Protein AF-A0A0U4C3M3-F1 (afdb_monomer)

Structure (mmCIF, N/CA/C/O backbone):
data_AF-A0A0U4C3M3-F1
#
_entry.id   AF-A0A0U4C3M3-F1
#
loop_
_atom_site.group_PDB
_atom_site.id
_atom_site.type_symbol
_atom_site.label_atom_id
_atom_site.label_alt_id
_atom_site.label_comp_id
_atom_site.label_asym_id
_atom_site.label_entity_id
_atom_site.label_seq_id
_atom_site.pdbx_PDB_ins_code
_atom_site.Cartn_x
_atom_site.Cartn_y
_atom_site.Cartn_z
_atom_site.occupancy
_atom_site.B_iso_or_equiv
_atom_site.auth_seq_id
_atom_site.auth_comp_id
_atom_site.auth_asym_id
_atom_site.auth_atom_id
_atom_site.pdbx_PDB_model_num
ATOM 1 N N . MET A 1 1 ? 32.928 -11.657 -44.115 1.00 57.22 1 MET A N 1
ATOM 2 C CA . MET A 1 1 ? 31.772 -11.162 -43.343 1.00 57.22 1 MET A CA 1
ATOM 3 C C . MET A 1 1 ? 30.881 -10.383 -44.280 1.00 57.22 1 MET A C 1
ATOM 5 O O . MET A 1 1 ? 31.324 -9.441 -44.918 1.00 57.22 1 MET A O 1
ATOM 9 N N . ASP A 1 2 ? 29.660 -10.852 -44.386 1.00 83.25 2 ASP A N 1
ATOM 10 C CA . ASP A 1 2 ? 28.560 -10.406 -45.218 1.00 83.25 2 ASP A CA 1
ATOM 11 C C . ASP A 1 2 ? 27.728 -9.342 -44.484 1.00 83.25 2 ASP A C 1
ATOM 13 O O . ASP A 1 2 ? 27.632 -9.325 -43.255 1.00 83.25 2 ASP A O 1
ATOM 17 N N . THR A 1 3 ? 27.156 -8.405 -45.242 1.00 81.62 3 THR A N 1
ATOM 18 C CA . THR A 1 3 ? 26.439 -7.227 -44.718 1.00 81.62 3 THR A CA 1
ATOM 19 C C . THR A 1 3 ? 25.245 -7.601 -43.840 1.00 81.62 3 THR A C 1
ATOM 21 O O . THR A 1 3 ? 24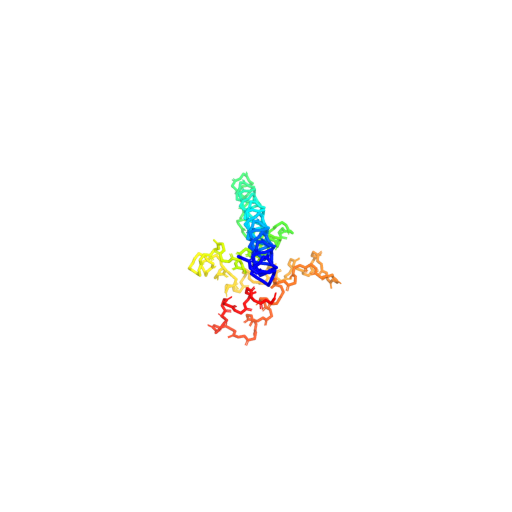.961 -6.912 -42.862 1.00 81.62 3 THR A O 1
ATOM 24 N N . ALA A 1 4 ? 24.597 -8.730 -44.131 1.00 79.12 4 ALA A N 1
ATOM 25 C CA . ALA A 1 4 ? 23.529 -9.296 -43.313 1.00 79.12 4 ALA A CA 1
ATOM 26 C C . ALA A 1 4 ? 24.007 -9.628 -41.889 1.00 79.12 4 ALA A C 1
ATOM 28 O O . ALA A 1 4 ? 23.338 -9.283 -40.919 1.00 79.12 4 ALA A O 1
ATOM 29 N N . THR A 1 5 ? 25.200 -10.211 -41.756 1.00 79.56 5 THR A N 1
ATOM 30 C CA . THR A 1 5 ? 25.810 -10.581 -40.472 1.00 79.56 5 THR A CA 1
ATOM 31 C C . THR A 1 5 ? 26.137 -9.341 -39.633 1.00 79.56 5 THR A C 1
ATOM 33 O O . THR A 1 5 ? 25.911 -9.331 -38.424 1.00 79.56 5 THR A O 1
ATOM 36 N N . LEU A 1 6 ? 26.590 -8.256 -40.275 1.00 80.62 6 LEU A N 1
ATOM 37 C CA . LEU A 1 6 ? 26.832 -6.961 -39.622 1.00 80.62 6 LEU A CA 1
ATOM 38 C C . LEU A 1 6 ? 25.538 -6.294 -39.129 1.00 80.62 6 LEU A C 1
ATOM 40 O O . LEU A 1 6 ? 25.510 -5.767 -38.017 1.00 80.62 6 LEU A O 1
ATOM 44 N N . LEU A 1 7 ? 24.460 -6.344 -39.919 1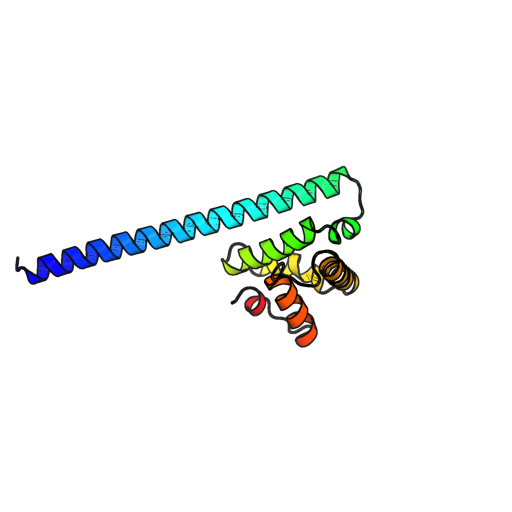.00 80.44 7 LEU A N 1
ATOM 45 C CA . LEU A 1 7 ? 23.156 -5.803 -39.517 1.00 80.44 7 LEU A CA 1
ATOM 46 C C . LEU A 1 7 ? 22.553 -6.586 -38.344 1.00 80.44 7 LEU A C 1
ATOM 48 O O . LEU A 1 7 ? 22.028 -5.982 -37.411 1.00 80.44 7 LEU A O 1
ATOM 52 N N . LEU A 1 8 ? 22.675 -7.916 -38.357 1.00 83.50 8 LEU A N 1
ATOM 53 C CA . LEU A 1 8 ? 22.180 -8.789 -37.290 1.00 83.50 8 LEU A CA 1
ATOM 54 C C . LEU A 1 8 ? 22.935 -8.560 -35.971 1.00 83.50 8 LEU A C 1
ATOM 56 O O . LEU A 1 8 ? 22.314 -8.453 -34.915 1.00 83.50 8 LEU A O 1
ATOM 60 N N . LEU A 1 9 ? 24.260 -8.396 -36.039 1.00 81.12 9 LEU A N 1
ATOM 61 C CA . LEU A 1 9 ? 25.093 -8.004 -34.896 1.00 81.12 9 LEU A CA 1
ATOM 62 C C . LEU A 1 9 ? 24.705 -6.627 -34.345 1.00 81.12 9 LEU A C 1
ATOM 64 O O . LEU A 1 9 ? 24.579 -6.477 -33.131 1.00 81.12 9 LEU A O 1
ATOM 68 N N . GLY A 1 10 ? 24.468 -5.644 -35.219 1.00 76.06 10 GLY A N 1
ATOM 69 C CA . GLY A 1 10 ? 23.999 -4.315 -34.817 1.00 76.06 10 GLY A CA 1
ATOM 70 C C . GLY A 1 10 ? 22.650 -4.361 -34.093 1.00 76.06 10 GLY A C 1
ATOM 71 O O . GLY A 1 10 ? 22.495 -3.752 -33.036 1.00 76.06 10 GLY A O 1
ATOM 72 N N . LEU A 1 11 ? 21.698 -5.145 -34.606 1.00 81.06 11 LEU A N 1
ATOM 73 C CA . LEU A 1 11 ? 20.382 -5.350 -33.989 1.00 81.06 11 LEU A CA 1
ATOM 74 C C . LEU A 1 11 ? 20.474 -6.026 -32.613 1.00 81.06 11 LEU A C 1
ATOM 76 O O . LEU A 1 11 ? 19.820 -5.582 -31.669 1.00 81.06 11 LEU A O 1
ATOM 80 N N . LEU A 1 12 ? 21.315 -7.054 -32.472 1.00 80.88 12 LEU A N 1
ATOM 81 C CA . LEU A 1 12 ? 21.562 -7.727 -31.190 1.00 80.88 12 LEU A CA 1
ATOM 82 C C . LEU A 1 12 ? 22.199 -6.787 -30.156 1.00 80.88 12 LEU A C 1
ATOM 84 O O . LEU A 1 12 ? 21.853 -6.834 -28.972 1.00 80.88 12 LEU A O 1
ATOM 88 N N . LEU A 1 13 ? 23.096 -5.902 -30.590 1.00 81.31 13 LEU A N 1
ATOM 89 C CA . LEU A 1 13 ? 23.705 -4.880 -29.736 1.00 81.31 13 LEU A CA 1
ATOM 90 C C . LEU A 1 13 ? 22.667 -3.871 -29.232 1.00 81.31 13 LEU A C 1
ATOM 92 O O . LEU A 1 13 ? 22.599 -3.600 -28.036 1.00 81.31 13 LEU A O 1
ATOM 96 N N . VAL A 1 14 ? 21.800 -3.373 -30.113 1.00 82.81 14 VAL A N 1
ATOM 97 C CA . VAL A 1 14 ? 20.710 -2.467 -29.718 1.00 82.81 14 VAL A CA 1
ATOM 98 C C . VAL A 1 14 ? 19.728 -3.162 -28.767 1.00 82.81 14 VAL A C 1
ATOM 100 O O . VAL A 1 14 ? 19.360 -2.590 -27.741 1.00 82.81 14 VAL A O 1
ATOM 103 N N . ALA A 1 15 ? 19.351 -4.413 -29.049 1.00 76.56 15 ALA A N 1
ATOM 104 C CA . ALA A 1 15 ? 18.437 -5.180 -28.203 1.00 76.56 15 ALA A CA 1
ATOM 105 C C . ALA A 1 15 ? 19.022 -5.456 -26.808 1.00 76.56 15 ALA A C 1
ATOM 107 O O . ALA A 1 15 ? 18.324 -5.318 -25.804 1.00 76.56 15 ALA A O 1
ATOM 108 N N . SER A 1 16 ? 20.308 -5.803 -26.723 1.00 79.12 16 SER A N 1
ATOM 109 C CA . SER A 1 16 ? 20.984 -6.060 -25.445 1.00 79.12 16 SER A CA 1
ATOM 110 C C . SER A 1 16 ? 21.166 -4.791 -24.607 1.00 79.12 16 SER A C 1
ATOM 112 O O . SER A 1 16 ? 20.954 -4.832 -23.393 1.00 79.12 16 SER A O 1
ATOM 114 N N . VAL A 1 17 ? 21.471 -3.648 -25.232 1.00 83.31 17 VAL A N 1
ATOM 115 C CA . VAL A 1 17 ? 21.518 -2.346 -24.545 1.00 83.31 17 VAL A CA 1
ATOM 116 C C . VAL A 1 17 ? 20.132 -1.948 -24.034 1.00 83.31 17 VAL A C 1
ATOM 118 O O . VAL A 1 17 ? 20.005 -1.568 -22.869 1.00 83.31 17 VAL A O 1
ATOM 121 N N . GLY A 1 18 ? 19.090 -2.098 -24.857 1.00 75.19 18 GLY A N 1
ATOM 122 C CA . GLY A 1 18 ? 17.708 -1.827 -24.456 1.00 75.19 18 GLY A CA 1
ATOM 123 C C . GLY A 1 18 ? 17.246 -2.719 -23.299 1.00 75.19 18 GLY A C 1
ATOM 124 O O . GLY A 1 18 ? 16.672 -2.231 -22.327 1.00 75.19 18 GLY A O 1
ATOM 125 N N . LEU A 1 19 ? 17.569 -4.015 -23.341 1.00 81.31 19 LEU A N 1
ATOM 126 C CA . LEU A 1 19 ? 17.259 -4.944 -22.253 1.00 81.31 19 LEU A CA 1
ATOM 127 C C . LEU A 1 19 ? 17.968 -4.551 -20.952 1.00 81.31 19 LEU A C 1
ATOM 129 O O . LEU A 1 19 ? 17.345 -4.553 -19.892 1.00 81.31 19 LEU A O 1
ATOM 133 N N . LYS A 1 20 ? 19.249 -4.169 -21.022 1.00 79.38 20 LYS A N 1
ATOM 134 C CA . LYS A 1 20 ? 19.998 -3.698 -19.852 1.00 79.38 20 LYS A CA 1
ATOM 135 C C . LYS A 1 20 ? 19.372 -2.439 -19.250 1.00 79.38 20 LYS A C 1
ATOM 137 O O . LYS A 1 20 ? 19.160 -2.400 -18.043 1.00 79.38 20 LYS A O 1
ATOM 142 N N . GLN A 1 21 ? 19.010 -1.455 -20.076 1.00 77.25 21 GLN A N 1
ATOM 143 C CA . GLN A 1 21 ? 18.329 -0.243 -19.609 1.00 77.25 21 GLN A CA 1
ATOM 144 C C . GLN A 1 21 ? 17.003 -0.565 -18.914 1.00 77.25 21 GLN A C 1
ATOM 146 O O . GLN A 1 21 ? 16.727 -0.025 -17.847 1.00 77.25 21 GLN A O 1
ATOM 151 N N . LEU A 1 22 ? 16.207 -1.487 -19.461 1.00 71.38 22 LEU A N 1
ATOM 152 C CA . LEU A 1 22 ? 14.966 -1.934 -18.824 1.00 71.38 22 LEU A CA 1
ATOM 153 C C . LEU A 1 22 ? 15.219 -2.615 -17.473 1.00 71.38 22 LEU A C 1
ATOM 155 O O . LEU A 1 22 ? 14.485 -2.367 -16.515 1.00 71.38 22 LEU A O 1
ATOM 159 N N . VAL A 1 23 ? 16.254 -3.453 -17.374 1.00 79.12 23 VAL A N 1
ATOM 160 C CA . VAL A 1 23 ? 16.655 -4.091 -16.109 1.00 79.12 23 VAL A CA 1
ATOM 161 C C . VAL A 1 23 ? 17.083 -3.044 -15.080 1.00 79.12 23 VAL A C 1
ATOM 163 O O . VAL A 1 23 ? 16.660 -3.119 -13.926 1.00 79.12 23 VAL A O 1
ATOM 166 N N . ASP A 1 24 ? 17.874 -2.054 -15.486 1.00 77.75 24 ASP A N 1
ATOM 167 C CA . ASP A 1 24 ? 18.352 -0.995 -14.597 1.00 77.75 24 ASP A CA 1
ATOM 168 C C . ASP A 1 24 ? 17.202 -0.088 -14.129 1.00 77.75 24 ASP A C 1
ATOM 170 O O . ASP A 1 24 ? 17.111 0.215 -12.940 1.00 77.75 24 ASP A O 1
ATOM 174 N N . ILE A 1 25 ? 16.256 0.254 -15.013 1.00 72.75 25 ILE A N 1
ATOM 175 C CA . ILE A 1 25 ? 15.029 0.989 -14.657 1.00 72.75 25 ILE A CA 1
ATOM 176 C C . ILE A 1 25 ? 14.198 0.194 -13.648 1.00 72.75 25 ILE A C 1
ATOM 178 O O . ILE A 1 25 ? 13.771 0.747 -12.634 1.00 72.75 25 ILE A O 1
ATOM 182 N N . LYS A 1 26 ? 13.999 -1.112 -13.877 1.00 72.62 26 LYS A N 1
ATOM 183 C CA . LYS A 1 26 ? 13.274 -1.977 -12.934 1.00 72.62 26 LYS A CA 1
ATOM 184 C C . LYS A 1 26 ? 13.961 -2.026 -11.571 1.00 72.62 26 LYS A C 1
ATOM 186 O O . LYS A 1 26 ? 13.290 -1.916 -10.548 1.00 72.62 26 LYS A O 1
ATOM 191 N N . ARG A 1 27 ? 15.290 -2.153 -11.540 1.00 75.75 27 ARG A N 1
ATOM 192 C CA . ARG A 1 27 ? 16.070 -2.147 -10.292 1.00 75.75 27 ARG A CA 1
ATOM 193 C C . ARG A 1 27 ? 15.961 -0.816 -9.557 1.00 75.75 27 ARG A C 1
ATOM 195 O O . ARG A 1 27 ? 15.709 -0.821 -8.357 1.00 75.75 27 ARG A O 1
ATOM 202 N N . ALA A 1 28 ? 16.115 0.303 -10.261 1.00 75.75 28 ALA A N 1
ATOM 203 C CA . ALA A 1 28 ? 16.009 1.635 -9.675 1.00 75.75 28 ALA A CA 1
ATOM 204 C C . ALA A 1 28 ? 14.595 1.911 -9.141 1.00 75.75 28 ALA A C 1
ATOM 206 O O . ALA A 1 28 ? 14.445 2.415 -8.030 1.00 75.75 28 ALA A O 1
ATOM 207 N N . SER A 1 29 ? 13.562 1.517 -9.890 1.00 73.19 29 SER A N 1
ATOM 208 C CA . SER A 1 29 ? 12.162 1.618 -9.467 1.00 73.19 29 SER A CA 1
ATOM 209 C C . SER A 1 29 ? 11.891 0.778 -8.217 1.00 73.19 29 SER A C 1
ATOM 211 O O . SER A 1 29 ? 11.352 1.300 -7.242 1.00 73.19 29 SER A O 1
ATOM 213 N N . ARG A 1 30 ? 12.362 -0.478 -8.186 1.00 76.62 30 ARG A N 1
ATOM 214 C CA . ARG A 1 30 ? 12.261 -1.343 -7.003 1.00 76.62 30 ARG A CA 1
ATOM 215 C C . ARG A 1 30 ? 12.979 -0.738 -5.802 1.00 76.62 30 ARG A C 1
ATOM 217 O O . ARG A 1 30 ? 12.394 -0.671 -4.726 1.00 76.62 30 ARG A O 1
ATOM 224 N N . ALA A 1 31 ? 14.207 -0.252 -5.975 1.00 75.69 31 ALA A N 1
ATOM 225 C CA . ALA A 1 31 ? 14.973 0.384 -4.903 1.00 75.69 31 ALA A CA 1
ATOM 226 C C . ALA A 1 31 ? 14.284 1.653 -4.372 1.00 75.69 31 ALA A C 1
ATOM 228 O O . ALA A 1 31 ? 14.237 1.867 -3.162 1.00 75.69 31 ALA A O 1
ATOM 229 N N . SER A 1 32 ? 13.706 2.467 -5.259 1.00 77.69 32 SER A N 1
ATOM 230 C CA . SER A 1 32 ? 12.962 3.671 -4.884 1.00 77.69 32 SER A CA 1
ATOM 231 C C . SER A 1 32 ? 11.699 3.336 -4.088 1.00 77.69 32 SER A C 1
ATOM 233 O O . SER A 1 32 ? 11.522 3.878 -2.997 1.00 77.69 32 SER A O 1
ATOM 235 N N . ALA A 1 33 ? 10.874 2.402 -4.573 1.00 72.69 33 ALA A N 1
ATOM 236 C CA . ALA A 1 33 ? 9.666 1.954 -3.879 1.00 72.69 33 ALA A CA 1
ATOM 237 C C . ALA A 1 33 ? 9.996 1.359 -2.499 1.00 72.69 33 ALA A C 1
ATOM 239 O O . ALA A 1 33 ? 9.393 1.734 -1.494 1.00 72.69 33 ALA A O 1
ATOM 240 N N . SER A 1 34 ? 11.038 0.523 -2.434 1.00 75.94 34 SER A N 1
ATOM 241 C CA . SER A 1 34 ? 11.535 -0.063 -1.182 1.00 75.94 34 SER A CA 1
ATOM 242 C C . SER A 1 34 ? 11.987 1.007 -0.189 1.00 75.94 34 SER A C 1
ATOM 244 O O . SER A 1 34 ? 11.635 0.964 0.986 1.00 75.94 34 SER A O 1
ATOM 246 N N . GLY A 1 35 ? 12.759 1.992 -0.656 1.00 79.69 35 GLY A N 1
ATOM 247 C CA . GLY A 1 35 ? 13.288 3.057 0.191 1.00 79.69 35 GLY A CA 1
ATOM 248 C C . GLY A 1 35 ? 12.204 3.975 0.757 1.00 79.69 35 GLY A C 1
ATOM 249 O O . GLY A 1 35 ? 12.329 4.432 1.894 1.00 79.69 35 GLY A O 1
ATOM 250 N N . VAL A 1 36 ? 11.141 4.240 -0.010 1.00 83.50 36 VAL A N 1
ATOM 251 C CA . VAL A 1 36 ? 9.984 5.019 0.459 1.00 83.50 36 VAL A CA 1
ATOM 252 C C . VAL A 1 36 ? 9.210 4.244 1.522 1.00 83.50 36 VAL A C 1
ATOM 254 O O . VAL A 1 36 ? 8.967 4.792 2.598 1.00 83.50 36 VAL A O 1
ATOM 257 N N . TYR A 1 37 ? 8.903 2.971 1.259 1.00 82.50 37 TYR A N 1
ATOM 258 C CA . TYR A 1 37 ? 8.188 2.101 2.193 1.00 82.50 37 TYR A CA 1
ATOM 259 C C . TYR A 1 37 ? 8.925 1.971 3.534 1.00 82.50 37 TYR A C 1
ATOM 261 O O . TYR A 1 37 ? 8.373 2.320 4.576 1.00 82.50 37 TYR A O 1
ATOM 269 N N . VAL A 1 38 ? 10.203 1.570 3.511 1.00 82.12 38 VAL A N 1
ATOM 270 C CA . VAL A 1 38 ? 11.007 1.370 4.731 1.00 82.12 38 VAL A CA 1
ATOM 271 C C . VAL A 1 38 ? 11.109 2.658 5.547 1.00 82.12 38 VAL A C 1
ATOM 273 O O . VAL A 1 38 ? 11.005 2.632 6.772 1.00 82.12 38 VAL A O 1
ATOM 276 N N . ARG A 1 39 ? 11.284 3.808 4.887 1.00 85.94 39 ARG A N 1
ATOM 277 C CA . ARG A 1 39 ? 11.354 5.101 5.578 1.00 85.94 39 ARG A CA 1
ATOM 278 C C . ARG A 1 39 ? 10.042 5.432 6.283 1.00 85.94 39 ARG A C 1
ATOM 280 O O . ARG A 1 39 ? 10.074 5.814 7.449 1.00 85.94 39 ARG A O 1
ATOM 287 N N . ARG A 1 40 ? 8.909 5.296 5.587 1.00 85.31 40 ARG A N 1
ATOM 288 C CA . ARG A 1 40 ? 7.586 5.605 6.147 1.00 85.31 40 ARG A CA 1
ATOM 289 C C . ARG A 1 40 ? 7.237 4.656 7.291 1.00 85.31 40 ARG A C 1
ATOM 291 O O . ARG A 1 40 ? 6.735 5.110 8.315 1.00 85.31 40 ARG A O 1
ATOM 298 N N . TYR A 1 41 ? 7.562 3.374 7.135 1.00 83.19 41 TYR A N 1
ATOM 299 C CA . TYR A 1 41 ? 7.408 2.362 8.172 1.00 83.19 41 TYR A CA 1
ATOM 300 C C . TYR A 1 41 ? 8.101 2.782 9.474 1.00 83.19 41 TYR A C 1
ATOM 302 O O . TYR A 1 41 ? 7.453 2.879 10.514 1.00 83.19 41 TYR A O 1
ATOM 310 N N . TRP A 1 42 ? 9.398 3.107 9.410 1.00 83.38 42 TRP A N 1
ATOM 311 C CA . TRP A 1 42 ? 10.158 3.487 10.603 1.00 83.38 42 TRP A CA 1
ATOM 312 C C . TRP A 1 42 ? 9.708 4.815 11.200 1.00 83.38 42 TRP A C 1
ATOM 314 O O . TRP A 1 42 ? 9.675 4.941 12.415 1.00 83.38 42 TRP A O 1
ATOM 324 N N . GLN A 1 43 ? 9.304 5.784 10.376 1.00 84.38 43 GLN A N 1
ATOM 325 C CA . GLN A 1 43 ? 8.740 7.040 10.876 1.00 84.38 43 GLN A CA 1
ATOM 326 C C . GLN A 1 43 ? 7.471 6.806 11.698 1.00 84.38 43 GLN A C 1
ATOM 328 O O . GLN A 1 43 ? 7.339 7.351 12.788 1.00 84.38 43 GLN A O 1
ATOM 333 N N . ILE A 1 44 ? 6.557 5.971 11.201 1.00 79.56 44 ILE A N 1
ATOM 334 C CA . ILE A 1 44 ? 5.321 5.644 11.918 1.00 79.56 44 ILE A CA 1
ATOM 335 C C . ILE A 1 44 ? 5.633 4.834 13.181 1.00 79.56 44 ILE A C 1
ATOM 337 O O . ILE A 1 44 ? 5.067 5.117 14.232 1.00 79.56 44 ILE A O 1
ATOM 341 N N . ALA A 1 45 ? 6.554 3.869 13.112 1.00 79.06 45 ALA A N 1
ATOM 342 C CA . ALA A 1 45 ? 6.975 3.088 14.275 1.00 79.06 45 ALA A CA 1
ATOM 343 C C . ALA A 1 45 ? 7.603 3.966 15.375 1.00 79.06 45 ALA A C 1
ATOM 345 O O . ALA A 1 45 ? 7.256 3.821 16.549 1.00 79.06 45 ALA A O 1
ATOM 346 N N . ASP A 1 46 ? 8.474 4.904 14.998 1.00 82.00 46 ASP A N 1
ATOM 347 C CA . ASP A 1 46 ? 9.080 5.875 15.912 1.00 82.00 46 ASP A CA 1
ATOM 348 C C . ASP A 1 46 ? 8.027 6.797 16.534 1.00 82.00 46 ASP A C 1
ATOM 350 O O . ASP A 1 46 ? 8.081 7.075 17.733 1.00 82.00 46 ASP A O 1
ATOM 354 N N . ASP A 1 47 ? 7.066 7.269 15.739 1.00 77.19 47 ASP A N 1
ATOM 355 C CA . ASP A 1 47 ? 5.985 8.131 16.216 1.00 77.19 47 ASP A CA 1
ATOM 356 C C . ASP A 1 47 ? 5.086 7.391 17.219 1.00 77.19 47 ASP A C 1
ATOM 358 O O . ASP A 1 47 ? 4.787 7.946 18.277 1.00 77.19 47 ASP A O 1
ATOM 362 N N . ILE A 1 48 ? 4.730 6.125 16.946 1.00 73.88 48 ILE A N 1
ATOM 363 C CA . ILE A 1 48 ? 4.009 5.253 17.893 1.00 73.88 48 ILE A CA 1
ATOM 364 C C . ILE A 1 48 ? 4.797 5.135 19.198 1.00 73.88 48 ILE A C 1
ATOM 366 O O . ILE A 1 48 ? 4.250 5.336 20.283 1.00 73.88 48 ILE A O 1
ATOM 370 N N . HIS A 1 49 ? 6.093 4.839 19.096 1.00 76.69 49 HIS A N 1
ATOM 371 C CA . HIS A 1 49 ? 6.940 4.642 20.264 1.00 76.69 49 HIS A CA 1
ATOM 372 C C . HIS A 1 49 ? 7.084 5.920 21.107 1.00 76.69 49 HIS A C 1
ATOM 374 O O . HIS A 1 49 ? 7.035 5.855 22.334 1.00 76.69 49 HIS A O 1
ATOM 380 N N . ARG A 1 50 ? 7.231 7.089 20.469 1.00 76.69 50 ARG A N 1
ATOM 381 C CA . ARG A 1 50 ? 7.394 8.383 21.155 1.00 76.69 50 ARG A CA 1
ATOM 382 C C . ARG A 1 50 ? 6.105 8.918 21.760 1.00 76.69 50 ARG A C 1
ATOM 384 O O . ARG A 1 50 ? 6.160 9.530 22.823 1.00 76.69 50 ARG A O 1
ATOM 391 N N . ALA A 1 51 ? 4.975 8.743 21.082 1.00 69.88 51 ALA A N 1
ATOM 392 C CA . ALA A 1 51 ? 3.702 9.286 21.540 1.00 69.88 51 ALA A CA 1
ATOM 393 C C . ALA A 1 51 ? 3.135 8.519 22.747 1.00 69.88 51 ALA A C 1
ATOM 395 O O . ALA A 1 51 ? 2.270 9.040 23.447 1.00 69.88 51 ALA A O 1
ATOM 396 N N . GLY A 1 52 ? 3.601 7.286 22.995 1.00 66.44 52 GLY A N 1
ATOM 397 C CA . GLY A 1 52 ? 2.992 6.395 23.988 1.00 66.44 52 GLY A CA 1
ATOM 398 C C . GLY A 1 52 ? 1.535 6.049 23.656 1.00 66.44 52 GLY A C 1
ATOM 399 O O . GLY A 1 52 ? 0.809 5.566 24.522 1.00 66.44 52 GLY A O 1
ATOM 400 N N . SER A 1 53 ? 1.108 6.337 22.424 1.00 61.19 53 SER A N 1
ATOM 401 C CA . SER A 1 53 ? -0.247 6.126 21.932 1.00 61.19 53 SER A CA 1
ATOM 402 C C . SER A 1 53 ? -0.542 4.642 21.792 1.00 61.19 53 SER A C 1
ATOM 404 O O . SER A 1 53 ? 0.345 3.840 21.486 1.00 61.19 53 SER A O 1
ATOM 406 N N . ASP A 1 54 ? -1.815 4.286 21.952 1.00 63.50 54 ASP A N 1
ATOM 407 C CA . ASP A 1 54 ? -2.287 2.966 21.555 1.00 63.50 54 ASP A CA 1
ATOM 408 C C . ASP A 1 54 ? -1.955 2.778 20.060 1.00 63.50 54 ASP A C 1
ATOM 410 O O . ASP A 1 54 ? -2.331 3.627 19.240 1.00 63.50 54 ASP A O 1
ATOM 414 N N . PRO A 1 55 ? -1.259 1.693 19.665 1.00 59.50 55 PRO A N 1
ATOM 415 C CA . PRO A 1 55 ? -1.009 1.380 18.264 1.00 59.50 55 PRO A CA 1
ATOM 416 C C . PRO A 1 55 ? -2.266 1.456 17.401 1.00 59.50 55 PRO A C 1
ATOM 418 O O . PRO A 1 55 ? -2.150 1.705 16.207 1.00 59.50 55 PRO A O 1
ATOM 421 N N . LEU A 1 56 ? -3.450 1.251 17.985 1.00 56.56 56 LEU A N 1
ATOM 422 C CA . LEU A 1 56 ? -4.743 1.337 17.323 1.00 56.56 56 LEU A CA 1
ATOM 423 C C . LEU A 1 56 ? -5.245 2.775 17.058 1.00 56.56 56 LEU A C 1
ATOM 425 O O . LEU A 1 56 ? -6.098 2.940 16.183 1.00 56.56 56 LEU A O 1
ATOM 429 N N . GLU A 1 57 ? -4.762 3.801 17.769 1.00 58.28 57 GLU A N 1
ATOM 430 C CA . GLU A 1 57 ? -5.089 5.220 17.512 1.00 58.28 57 GLU A CA 1
ATOM 431 C C . GLU A 1 57 ? -4.366 5.744 16.267 1.00 58.28 57 GLU A C 1
ATOM 433 O O . GLU A 1 57 ? -4.944 6.466 15.456 1.00 58.28 57 GLU A O 1
ATOM 438 N N . ILE A 1 58 ? -3.128 5.296 16.047 1.00 57.22 58 ILE A N 1
ATOM 439 C CA . ILE A 1 58 ? -2.329 5.683 14.875 1.00 57.22 58 ILE A CA 1
ATOM 440 C C . ILE A 1 58 ? -2.832 4.995 13.595 1.00 57.22 58 ILE A C 1
ATOM 442 O O . ILE A 1 58 ? -2.592 5.486 12.494 1.00 57.22 58 ILE A O 1
ATOM 446 N N . ARG A 1 59 ? -3.637 3.927 13.708 1.00 59.66 59 ARG A N 1
ATOM 447 C CA . ARG A 1 59 ? -4.257 3.263 12.543 1.00 59.66 59 ARG A CA 1
ATOM 448 C C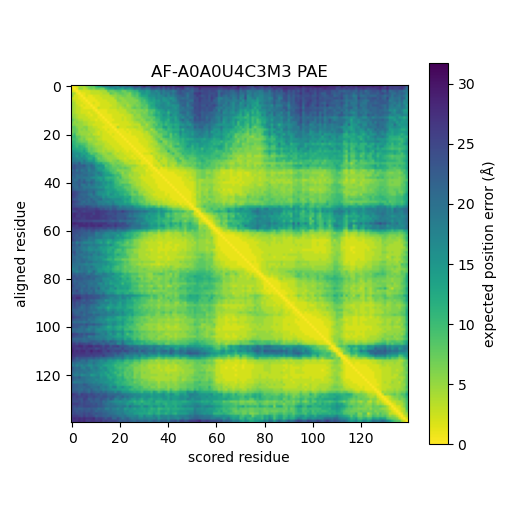 . ARG A 1 59 ? -5.331 4.098 11.841 1.00 59.66 59 ARG A C 1
ATOM 450 O O . ARG A 1 59 ? -5.700 3.764 10.719 1.00 59.66 59 ARG A O 1
ATOM 457 N N . ALA A 1 60 ? -5.815 5.165 12.476 1.00 57.44 60 ALA A N 1
ATOM 458 C CA . ALA A 1 60 ? -6.724 6.133 11.862 1.00 57.44 60 ALA A CA 1
AT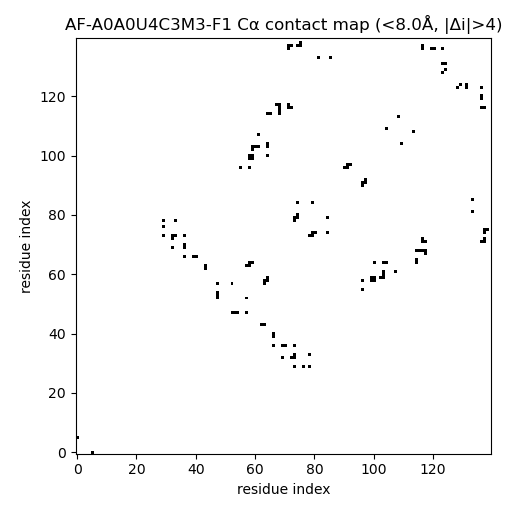OM 459 C C . ALA A 1 60 ? -5.989 7.312 11.190 1.00 57.44 60 ALA A C 1
ATOM 461 O O . ALA A 1 60 ? -6.627 8.161 10.569 1.00 57.44 60 ALA A O 1
ATOM 462 N N . ASP A 1 61 ? -4.656 7.378 11.300 1.00 71.50 61 ASP A N 1
ATOM 463 C CA . ASP A 1 61 ? -3.845 8.423 10.677 1.00 71.50 61 ASP A CA 1
ATOM 464 C C . ASP A 1 61 ? -3.777 8.206 9.148 1.00 71.50 61 ASP A C 1
ATOM 466 O O . ASP A 1 61 ? -3.453 7.100 8.696 1.00 71.50 61 ASP A O 1
ATOM 470 N N . PRO A 1 62 ? -4.007 9.244 8.319 1.00 75.06 62 PRO A N 1
ATOM 471 C CA . PRO A 1 62 ? -3.810 9.170 6.868 1.00 75.06 62 PRO A CA 1
ATOM 472 C C . PRO A 1 62 ? -2.436 8.607 6.453 1.00 75.06 62 PRO A C 1
ATOM 474 O O . PRO A 1 62 ? -2.300 7.974 5.405 1.00 75.06 62 PRO A O 1
ATOM 477 N N . ARG A 1 63 ? -1.398 8.808 7.275 1.00 77.00 63 ARG A N 1
ATOM 478 C CA . ARG A 1 63 ? -0.051 8.260 7.065 1.00 77.00 63 ARG A CA 1
ATOM 479 C C . ARG A 1 63 ? -0.026 6.739 7.177 1.00 77.00 63 ARG A C 1
ATOM 481 O O . ARG A 1 63 ? 0.719 6.109 6.428 1.00 77.00 63 ARG A O 1
ATOM 488 N N . TYR A 1 64 ? -0.841 6.161 8.059 1.00 79.19 64 TYR A N 1
ATOM 489 C CA . TYR A 1 64 ? -0.992 4.715 8.190 1.00 79.19 64 TYR A CA 1
ATOM 490 C C . TYR A 1 64 ? -1.741 4.120 6.993 1.00 79.19 64 TYR A C 1
ATOM 492 O O . TYR A 1 64 ? -1.299 3.115 6.443 1.00 79.19 64 TYR A O 1
ATOM 500 N N . LEU A 1 65 ? -2.790 4.787 6.495 1.00 84.19 65 LEU A N 1
ATOM 501 C CA . LEU A 1 65 ? -3.448 4.384 5.241 1.00 84.19 65 LEU A CA 1
ATOM 502 C C . LEU A 1 65 ? -2.476 4.382 4.057 1.00 84.19 65 LEU A C 1
ATOM 504 O O . LEU A 1 65 ? -2.480 3.460 3.243 1.00 84.19 65 LEU A O 1
ATOM 508 N N . GLN A 1 66 ? -1.607 5.392 3.983 1.00 86.31 66 GLN A N 1
ATOM 509 C CA . GLN A 1 66 ? -0.580 5.444 2.948 1.00 86.31 66 GLN A CA 1
ATOM 510 C C . GLN A 1 66 ? 0.484 4.361 3.132 1.00 86.31 66 GLN A C 1
ATOM 512 O O . GLN A 1 66 ? 0.971 3.841 2.137 1.00 86.31 66 GLN A O 1
ATOM 517 N N . LEU A 1 67 ? 0.831 3.992 4.370 1.00 85.81 67 LEU A N 1
ATOM 518 C CA . LEU A 1 67 ? 1.727 2.866 4.621 1.00 85.81 67 LEU A CA 1
ATOM 519 C C . LEU A 1 67 ? 1.130 1.555 4.099 1.00 85.81 67 LEU A C 1
ATOM 521 O O . LEU A 1 67 ? 1.845 0.824 3.429 1.00 85.81 67 LEU A O 1
ATOM 525 N N . LEU A 1 68 ? -0.160 1.296 4.338 1.00 85.12 68 LEU A N 1
ATOM 526 C CA . LEU A 1 68 ? -0.851 0.101 3.833 1.00 85.12 68 LEU A CA 1
ATOM 527 C C . LEU A 1 68 ? -0.925 0.072 2.294 1.00 85.12 68 LEU A C 1
ATOM 529 O O . LEU A 1 68 ? -0.747 -0.976 1.675 1.00 85.12 68 LEU A O 1
ATOM 533 N N . GLU A 1 69 ? -1.166 1.221 1.658 1.00 86.88 69 GLU A N 1
ATOM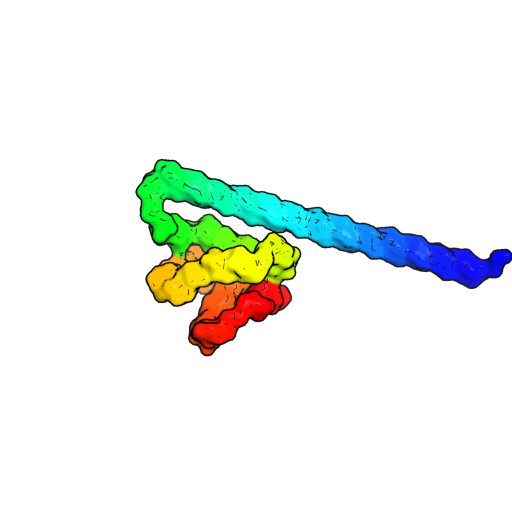 534 C CA . GLU A 1 69 ? -1.134 1.343 0.192 1.00 86.88 69 GLU A CA 1
ATOM 535 C C . GLU A 1 69 ? 0.283 1.135 -0.372 1.00 86.88 69 GLU A C 1
ATOM 537 O O . GLU A 1 69 ? 0.445 0.447 -1.383 1.00 86.88 69 GLU A O 1
ATOM 542 N N . ASP A 1 70 ? 1.307 1.692 0.285 1.00 85.38 70 ASP A N 1
ATOM 543 C CA . ASP A 1 70 ? 2.716 1.504 -0.076 1.00 85.38 70 ASP A CA 1
ATOM 544 C C . ASP A 1 70 ? 3.126 0.032 0.102 1.00 85.38 70 ASP A C 1
ATOM 546 O O . ASP A 1 70 ? 3.831 -0.504 -0.751 1.00 85.38 70 ASP A O 1
ATOM 550 N N . GLU A 1 71 ? 2.640 -0.636 1.157 1.00 84.50 71 GLU A N 1
ATOM 551 C CA . GLU A 1 71 ? 2.794 -2.077 1.381 1.00 84.50 71 GLU A CA 1
ATOM 552 C C . GLU A 1 71 ? 2.298 -2.832 0.137 1.00 84.50 71 GLU A C 1
ATOM 554 O O . GLU A 1 71 ? 3.054 -3.579 -0.487 1.00 84.50 71 GLU A O 1
ATOM 559 N N . LEU A 1 72 ? 1.060 -2.573 -0.304 1.00 83.81 72 LEU A N 1
ATOM 560 C CA . LEU A 1 72 ? 0.456 -3.286 -1.440 1.00 83.81 72 LEU A CA 1
ATOM 561 C C . LEU A 1 72 ? 1.255 -3.071 -2.728 1.00 83.81 72 LEU A C 1
ATOM 563 O O . LEU A 1 72 ? 1.382 -3.980 -3.549 1.00 83.81 72 LEU A O 1
ATOM 567 N N . ALA A 1 73 ? 1.834 -1.882 -2.893 1.00 82.06 73 ALA A N 1
ATOM 568 C CA . ALA A 1 73 ? 2.710 -1.579 -4.013 1.00 82.06 73 ALA A CA 1
ATOM 569 C C . ALA A 1 73 ? 4.054 -2.327 -3.945 1.00 82.06 73 ALA A C 1
ATOM 571 O O . ALA A 1 73 ? 4.559 -2.745 -4.988 1.00 82.06 73 ALA A O 1
ATOM 572 N N . VAL A 1 74 ? 4.641 -2.514 -2.756 1.00 82.12 74 VAL A N 1
ATOM 573 C CA . VAL A 1 74 ? 5.910 -3.248 -2.617 1.00 82.12 74 VAL A CA 1
ATOM 574 C C . VAL A 1 74 ? 5.738 -4.773 -2.638 1.00 82.12 74 VAL A C 1
ATOM 576 O O . VAL A 1 74 ? 6.644 -5.474 -3.093 1.00 82.12 74 VAL A O 1
ATOM 579 N N . ALA A 1 75 ? 4.574 -5.299 -2.245 1.00 79.00 75 ALA A N 1
ATOM 580 C CA . ALA A 1 75 ? 4.221 -6.703 -2.471 1.00 79.00 75 ALA A CA 1
ATOM 581 C C . ALA A 1 75 ? 4.116 -7.046 -3.959 1.00 79.00 75 ALA A C 1
ATOM 583 O O . ALA A 1 75 ? 4.624 -8.076 -4.387 1.00 79.00 75 ALA A O 1
ATOM 584 N N . ALA A 1 76 ? 3.544 -6.152 -4.771 1.00 77.00 76 ALA A N 1
ATOM 585 C CA . ALA A 1 76 ? 3.418 -6.332 -6.221 1.00 77.00 76 ALA A CA 1
ATOM 586 C C . ALA A 1 76 ? 4.757 -6.465 -6.974 1.00 77.00 76 ALA A C 1
ATOM 588 O O . ALA A 1 76 ? 4.775 -6.834 -8.147 1.00 77.00 76 ALA A O 1
ATOM 589 N N . ILE A 1 77 ? 5.878 -6.145 -6.323 1.00 76.81 77 ILE A N 1
ATOM 590 C CA . ILE A 1 77 ? 7.233 -6.220 -6.889 1.00 76.81 77 ILE A CA 1
ATOM 591 C C . ILE A 1 77 ? 8.127 -7.229 -6.149 1.00 76.81 77 ILE A C 1
ATOM 593 O O . ILE A 1 77 ? 9.359 -7.120 -6.214 1.00 76.81 77 ILE A O 1
ATOM 597 N N . ASP A 1 78 ? 7.516 -8.176 -5.429 1.00 74.69 78 ASP A N 1
ATOM 598 C CA . ASP A 1 78 ? 8.171 -9.240 -4.658 1.00 74.69 78 ASP A CA 1
ATOM 599 C C . ASP A 1 78 ? 9.204 -8.709 -3.650 1.00 74.69 78 ASP A C 1
ATOM 601 O O . ASP A 1 78 ? 10.271 -9.298 -3.449 1.00 74.69 78 ASP A O 1
ATOM 605 N N . LEU A 1 79 ? 8.971 -7.524 -3.072 1.00 75.81 79 LEU A N 1
ATOM 606 C CA . LEU A 1 79 ? 9.859 -6.992 -2.035 1.00 75.81 79 LEU A CA 1
ATOM 607 C C . LEU A 1 79 ? 9.632 -7.676 -0.687 1.00 75.81 79 LEU A C 1
ATOM 609 O O . LEU A 1 79 ? 10.593 -7.907 0.041 1.00 75.81 79 LEU A O 1
ATOM 613 N N . LEU A 1 80 ? 8.370 -7.957 -0.374 1.00 70.25 80 LEU A N 1
ATOM 614 C CA . LEU A 1 80 ? 7.956 -8.702 0.804 1.00 70.25 80 LEU A CA 1
ATOM 615 C C . LEU A 1 80 ? 7.660 -10.128 0.358 1.00 70.25 80 LEU A C 1
ATOM 617 O O . LEU A 1 80 ? 6.953 -10.324 -0.632 1.00 70.25 80 LEU A O 1
ATOM 621 N N . ASP A 1 81 ? 8.220 -11.110 1.059 1.00 73.88 81 ASP A N 1
ATOM 622 C CA . ASP A 1 81 ? 7.820 -12.494 0.8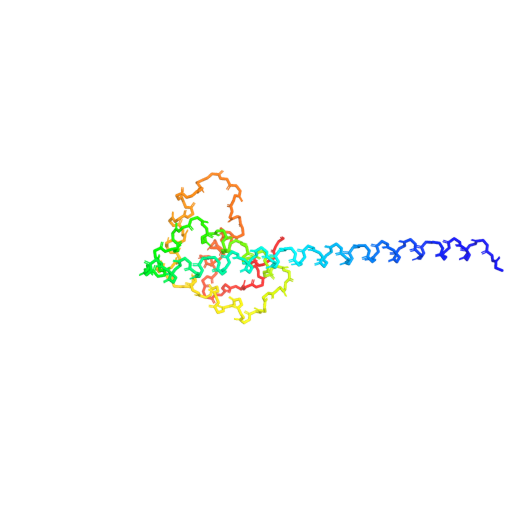28 1.00 73.88 81 ASP A CA 1
ATOM 623 C C . ASP A 1 81 ? 6.384 -12.732 1.332 1.00 73.88 81 ASP A C 1
ATOM 625 O O . ASP A 1 81 ? 5.827 -11.951 2.110 1.00 73.88 81 ASP A O 1
ATOM 629 N N . GLU A 1 82 ? 5.762 -13.813 0.861 1.00 72.12 82 GLU A N 1
ATOM 630 C CA . GLU A 1 82 ? 4.364 -14.129 1.170 1.00 72.12 82 GLU A CA 1
ATOM 631 C C . GLU A 1 82 ? 4.116 -14.265 2.680 1.00 72.12 82 GLU A C 1
ATOM 633 O O . GLU A 1 82 ? 3.058 -13.876 3.171 1.00 72.12 82 GLU A O 1
ATOM 638 N N . GLN A 1 83 ? 5.100 -14.755 3.439 1.00 74.81 83 GLN A N 1
ATOM 639 C CA . GLN A 1 83 ? 4.976 -14.961 4.879 1.00 74.81 83 GLN A CA 1
ATOM 640 C C . GLN A 1 83 ? 5.057 -13.638 5.655 1.00 74.81 83 GLN A C 1
ATOM 642 O O . GLN A 1 83 ? 4.260 -13.402 6.571 1.00 74.81 83 GLN A O 1
ATOM 647 N N . GLN A 1 84 ? 5.998 -12.767 5.288 1.00 73.12 84 GLN A N 1
ATOM 648 C CA . GLN A 1 84 ? 6.135 -11.413 5.823 1.00 73.12 84 GLN A CA 1
ATOM 649 C C . GLN A 1 84 ? 4.871 -10.607 5.552 1.00 73.12 84 GLN A C 1
ATOM 651 O O . GLN A 1 84 ? 4.325 -9.990 6.469 1.00 73.12 84 GLN A O 1
ATOM 656 N N . TRP A 1 85 ? 4.374 -10.683 4.318 1.00 73.94 85 TRP A N 1
ATOM 657 C CA . TRP A 1 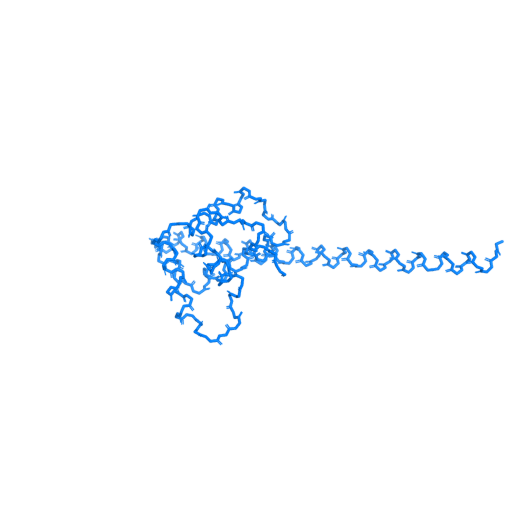85 ? 3.130 -10.052 3.920 1.00 73.94 85 TRP A CA 1
ATOM 658 C C . TRP A 1 85 ? 1.937 -10.589 4.709 1.00 73.94 85 TRP A C 1
ATOM 660 O O . TRP A 1 85 ? 1.202 -9.812 5.307 1.00 73.94 85 TRP A O 1
ATOM 670 N N . ALA A 1 86 ? 1.746 -11.910 4.764 1.00 73.62 86 ALA A N 1
ATOM 671 C CA . ALA A 1 86 ? 0.621 -12.527 5.465 1.00 73.62 86 ALA A CA 1
ATOM 672 C C . ALA A 1 86 ? 0.582 -12.152 6.953 1.00 73.62 86 ALA A C 1
ATOM 674 O O . ALA A 1 86 ? -0.490 -11.908 7.497 1.00 73.62 86 ALA A O 1
ATOM 675 N N . THR A 1 87 ? 1.745 -12.062 7.603 1.00 72.50 87 THR A N 1
ATOM 676 C CA . THR A 1 87 ? 1.844 -11.696 9.024 1.00 72.50 87 THR A CA 1
ATOM 677 C C . THR A 1 87 ? 1.375 -10.262 9.270 1.00 72.50 87 THR A C 1
ATOM 679 O O . THR A 1 87 ? 0.585 -10.014 10.178 1.00 72.50 87 THR A O 1
ATOM 682 N N . TRP A 1 88 ? 1.839 -9.315 8.453 1.00 70.50 88 TRP A N 1
ATOM 683 C CA . TRP A 1 88 ? 1.461 -7.905 8.574 1.00 70.50 88 TRP A CA 1
ATOM 684 C C . TRP A 1 88 ? 0.023 -7.657 8.134 1.00 70.50 88 TRP A C 1
ATOM 686 O O . TRP A 1 88 ? -0.770 -7.025 8.833 1.00 70.50 88 TRP A O 1
ATOM 696 N N . HIS A 1 89 ? -0.335 -8.220 6.990 1.00 74.69 89 HIS A N 1
ATOM 697 C CA . HIS A 1 89 ? -1.628 -8.031 6.369 1.00 74.69 89 HIS A CA 1
ATOM 698 C C . HIS A 1 89 ? -2.752 -8.797 7.083 1.00 74.69 89 HIS A C 1
ATOM 700 O O . HIS A 1 89 ? -3.915 -8.390 7.012 1.00 74.69 89 HIS A O 1
ATOM 706 N N . GLY A 1 90 ? -2.426 -9.867 7.813 1.00 73.44 90 GLY A N 1
ATOM 707 C CA . GLY A 1 90 ? -3.366 -10.628 8.640 1.00 73.44 90 GLY A CA 1
ATOM 708 C C . GLY A 1 90 ? -4.016 -9.794 9.746 1.00 73.44 90 GLY A C 1
ATOM 709 O O . GLY A 1 90 ? -5.128 -10.086 10.167 1.00 73.44 90 GLY A O 1
ATOM 710 N N . VAL A 1 91 ? -3.410 -8.671 10.145 1.00 76.12 91 VAL A N 1
ATOM 711 C CA . VAL A 1 91 ? -4.032 -7.725 11.089 1.00 76.12 91 VAL A CA 1
ATOM 712 C C . VAL A 1 91 ? -5.379 -7.199 10.569 1.00 76.12 91 VAL A C 1
ATOM 714 O O . VAL A 1 91 ? -6.273 -6.909 11.357 1.00 76.12 91 VAL A O 1
ATOM 717 N N . LEU A 1 92 ? -5.571 -7.106 9.247 1.00 78.38 92 LEU A N 1
ATOM 718 C CA . LEU A 1 92 ? -6.844 -6.683 8.644 1.00 78.38 92 LEU A CA 1
ATOM 719 C C . LEU A 1 92 ? -7.906 -7.801 8.596 1.00 78.38 92 LEU A C 1
ATOM 721 O O . LEU A 1 92 ? -9.036 -7.561 8.151 1.00 78.38 92 LEU A O 1
ATOM 725 N N . ASP A 1 93 ? -7.568 -9.021 9.023 1.00 78.12 93 ASP A N 1
ATOM 726 C CA . ASP A 1 93 ? -8.553 -10.087 9.238 1.00 78.12 93 ASP A CA 1
ATOM 727 C C . ASP A 1 93 ? -9.376 -9.818 10.503 1.00 78.12 93 ASP A C 1
ATOM 729 O O . ASP A 1 93 ? -10.541 -10.216 10.582 1.00 78.12 93 ASP A O 1
ATOM 733 N N . GLU A 1 94 ? -8.812 -9.075 11.459 1.00 80.75 94 GLU A N 1
ATOM 734 C CA . GLU A 1 94 ? -9.492 -8.663 12.681 1.00 80.75 94 GLU A CA 1
ATOM 735 C C . GLU A 1 94 ? -10.537 -7.572 12.389 1.00 80.75 94 GLU A C 1
ATOM 737 O O . GLU A 1 94 ? -10.205 -6.461 11.963 1.00 80.75 94 GLU A O 1
ATOM 742 N N . GLU A 1 95 ? -11.814 -7.857 12.677 1.00 82.56 95 GLU A N 1
ATOM 743 C CA . GLU A 1 95 ? -12.931 -6.911 12.490 1.00 82.56 95 GLU A CA 1
ATOM 744 C C . GLU A 1 95 ? -12.679 -5.506 13.070 1.00 82.56 95 GLU A C 1
ATOM 746 O O . GLU A 1 95 ? -12.940 -4.519 12.370 1.00 82.56 95 GLU A O 1
ATOM 751 N N . PRO A 1 96 ? -12.137 -5.352 14.299 1.00 81.94 96 PRO A N 1
ATOM 752 C CA . PRO A 1 96 ? -11.888 -4.029 14.865 1.00 81.94 96 PRO A CA 1
ATOM 753 C C . PRO A 1 96 ? -10.852 -3.229 14.073 1.00 81.94 96 PRO A C 1
ATOM 755 O O . PRO A 1 96 ? -10.999 -2.018 13.915 1.00 81.94 96 PRO A O 1
ATOM 758 N N . ALA A 1 97 ? -9.806 -3.887 13.568 1.00 78.75 97 ALA A N 1
ATOM 759 C CA . ALA A 1 97 ? -8.773 -3.236 12.773 1.00 78.75 97 ALA A CA 1
ATOM 760 C C . ALA A 1 97 ? -9.313 -2.854 11.391 1.00 78.75 97 ALA A C 1
ATOM 762 O O . ALA A 1 97 ? -9.119 -1.723 10.943 1.00 78.75 97 ALA A O 1
ATOM 763 N N . ARG A 1 98 ? -10.053 -3.764 10.748 1.00 83.50 98 ARG A N 1
ATOM 764 C CA . ARG A 1 98 ? -10.669 -3.520 9.442 1.00 83.50 98 ARG A CA 1
ATOM 765 C C . ARG A 1 98 ? -11.667 -2.367 9.470 1.00 83.50 98 ARG A C 1
ATOM 767 O O . ARG A 1 98 ? -11.608 -1.502 8.601 1.00 83.50 98 ARG A O 1
ATOM 774 N N . THR A 1 99 ? -12.548 -2.333 10.468 1.00 84.44 99 THR A N 1
ATOM 775 C CA . THR A 1 99 ? -13.559 -1.273 10.608 1.00 84.44 99 THR A CA 1
ATOM 776 C C . THR A 1 99 ? -12.900 0.101 10.709 1.00 84.44 99 THR A C 1
ATOM 778 O O . THR A 1 99 ? -13.254 1.006 9.963 1.00 84.44 99 THR A O 1
ATOM 781 N N . ARG A 1 100 ? -11.848 0.239 11.528 1.00 81.00 100 ARG A N 1
ATOM 782 C CA . ARG A 1 100 ? -11.112 1.508 11.655 1.00 81.00 100 ARG A CA 1
ATOM 783 C C . ARG A 1 100 ? -10.469 1.961 10.349 1.00 81.00 100 ARG A C 1
ATOM 785 O O . ARG A 1 100 ? -10.474 3.151 10.055 1.00 81.00 100 ARG A O 1
ATOM 792 N N . VAL A 1 101 ? -9.913 1.032 9.569 1.00 83.69 101 VAL A N 1
ATOM 793 C CA . VAL A 1 101 ? -9.324 1.359 8.261 1.00 83.69 101 VAL A CA 1
ATOM 794 C C . VAL A 1 101 ? -10.401 1.826 7.281 1.00 83.69 101 VAL A C 1
ATOM 796 O O . VAL A 1 101 ? -10.179 2.796 6.559 1.00 83.69 101 VAL A O 1
ATOM 799 N N . LEU A 1 102 ? -11.575 1.187 7.275 1.00 85.56 102 LEU A N 1
ATOM 800 C CA . LEU A 1 102 ? -12.714 1.617 6.459 1.00 85.56 102 LEU A CA 1
ATOM 801 C C . LEU A 1 102 ? -13.215 3.010 6.864 1.00 85.56 102 LEU A C 1
ATOM 803 O O . LEU A 1 102 ? -13.405 3.858 5.992 1.00 85.56 102 LEU A O 1
ATOM 807 N N . ASP A 1 103 ? -13.361 3.267 8.163 1.00 84.88 103 ASP A N 1
ATOM 808 C CA . ASP A 1 103 ? -13.766 4.575 8.689 1.00 84.88 103 ASP A CA 1
ATOM 809 C C . ASP A 1 103 ? -12.744 5.658 8.316 1.00 84.88 103 ASP A C 1
ATOM 811 O O . ASP A 1 103 ? -13.098 6.718 7.794 1.00 84.88 103 ASP A O 1
ATOM 815 N N . ALA A 1 104 ? -11.453 5.372 8.498 1.00 81.56 104 ALA A N 1
ATOM 816 C CA . ALA A 1 104 ? -10.377 6.289 8.142 1.00 81.56 104 ALA A CA 1
ATOM 817 C C . ALA A 1 104 ? -10.343 6.575 6.630 1.00 81.56 104 ALA A C 1
ATOM 819 O O . ALA A 1 104 ? -10.150 7.725 6.232 1.00 81.56 104 ALA A O 1
ATOM 820 N N . LEU A 1 105 ? -10.588 5.572 5.778 1.00 83.69 105 LEU A N 1
ATOM 821 C CA . LEU A 1 105 ? -10.691 5.749 4.325 1.00 83.69 105 LEU A CA 1
ATOM 822 C C . LEU A 1 105 ? -11.864 6.650 3.924 1.00 83.69 105 LEU A C 1
ATOM 824 O O . LEU A 1 105 ? -11.719 7.455 3.003 1.00 83.69 105 LEU A O 1
ATOM 828 N N . GLN A 1 106 ? -13.010 6.537 4.601 1.00 81.56 106 GLN A N 1
ATOM 829 C CA . GLN A 1 106 ? -14.164 7.407 4.347 1.00 81.56 106 GLN A CA 1
ATOM 830 C C . GLN A 1 106 ? -13.878 8.865 4.722 1.00 81.56 106 GLN A C 1
ATOM 832 O O . GLN A 1 106 ? -14.288 9.770 3.995 1.00 81.56 106 GLN A O 1
ATOM 837 N N . VAL A 1 107 ? -13.164 9.090 5.829 1.00 79.94 107 VAL A N 1
ATOM 838 C CA . VAL A 1 107 ? -12.798 10.433 6.307 1.00 79.94 107 VAL A CA 1
ATOM 839 C C . VAL A 1 107 ? -11.722 11.069 5.428 1.00 79.94 107 VAL A C 1
ATOM 841 O O . VAL A 1 107 ? -11.836 12.241 5.072 1.00 79.94 107 VAL A O 1
ATOM 844 N N . CYS A 1 108 ? -10.679 10.314 5.077 1.00 72.31 108 CYS A N 1
ATOM 845 C CA . CYS A 1 108 ? -9.537 10.844 4.335 1.00 72.31 108 CYS A CA 1
ATOM 846 C C . CYS A 1 108 ? -9.877 11.139 2.878 1.00 72.31 108 CYS A C 1
ATOM 848 O O . CYS A 1 108 ? -9.339 12.089 2.308 1.00 72.31 108 CYS A O 1
ATOM 850 N N . ASP A 1 109 ? -10.732 10.321 2.261 1.00 67.44 109 ASP A N 1
ATOM 851 C CA . ASP A 1 109 ? -11.042 10.488 0.854 1.00 67.44 109 ASP A CA 1
ATOM 852 C C . ASP A 1 109 ? -12.358 9.811 0.435 1.00 67.44 109 ASP A C 1
ATOM 854 O O . ASP A 1 109 ? -12.377 8.649 0.025 1.00 67.44 109 ASP A O 1
ATOM 858 N N . PRO A 1 110 ? -13.489 10.525 0.454 1.00 58.97 110 PRO A N 1
ATOM 859 C CA . PRO A 1 110 ? -14.747 9.956 -0.008 1.00 58.97 110 PRO A CA 1
ATOM 860 C C . PRO A 1 110 ? -14.869 9.885 -1.544 1.00 58.97 110 PRO A C 1
ATOM 862 O O . PRO A 1 110 ? -15.877 9.359 -2.020 1.00 58.97 110 PRO A O 1
ATOM 865 N N . ARG A 1 111 ? -13.941 10.463 -2.342 1.00 55.81 111 ARG A N 1
ATOM 866 C CA . ARG A 1 111 ? -14.200 10.759 -3.774 1.00 55.81 111 ARG A CA 1
ATOM 867 C C . ARG A 1 111 ? -13.017 10.664 -4.759 1.00 55.81 111 ARG A C 1
ATOM 869 O O . ARG A 1 111 ? -13.256 10.901 -5.944 1.00 55.81 111 ARG A O 1
ATOM 876 N N . THR A 1 112 ? -11.786 10.334 -4.359 1.00 57.72 112 THR A N 1
ATOM 877 C CA . THR A 1 112 ? -10.633 10.251 -5.282 1.00 57.72 112 THR A CA 1
ATOM 878 C C . THR A 1 112 ? -10.076 8.834 -5.483 1.00 57.72 112 THR A C 1
ATOM 880 O O . THR A 1 112 ? -10.505 7.862 -4.866 1.00 57.72 112 THR A O 1
ATOM 883 N N . VAL A 1 113 ? -9.140 8.712 -6.436 1.00 64.19 113 VAL A N 1
ATOM 884 C CA . VAL A 1 113 ? -8.447 7.466 -6.835 1.00 64.19 113 VAL A CA 1
ATOM 885 C C . VAL A 1 113 ? -7.392 7.040 -5.793 1.00 64.19 113 VAL A C 1
ATOM 887 O O . VAL A 1 113 ? -6.740 6.005 -5.946 1.00 64.19 113 VAL A O 1
ATOM 890 N N . ALA A 1 114 ? -7.193 7.824 -4.728 1.00 73.88 114 ALA A N 1
ATOM 891 C CA . ALA A 1 114 ? -6.247 7.487 -3.675 1.00 73.88 114 ALA A CA 1
ATOM 892 C C . ALA A 1 114 ? -6.643 6.180 -2.965 1.00 73.88 114 ALA A C 1
ATOM 894 O O . ALA A 1 114 ? -7.822 5.836 -2.825 1.00 73.88 114 ALA A O 1
ATOM 895 N N . PHE A 1 115 ? -5.625 5.437 -2.525 1.00 83.19 115 PHE A N 1
ATOM 896 C CA . PHE A 1 115 ? -5.782 4.156 -1.826 1.00 83.19 115 PHE A CA 1
ATOM 897 C C . PHE A 1 115 ? -6.505 3.072 -2.650 1.00 83.19 115 PHE A C 1
ATOM 899 O O . PHE A 1 115 ? -7.209 2.220 -2.108 1.00 83.19 115 PHE A O 1
ATOM 906 N N . SER A 1 116 ? -6.384 3.118 -3.983 1.00 84.69 116 SER A N 1
ATOM 907 C CA . SER A 1 116 ? -7.087 2.190 -4.880 1.00 84.69 116 SER A CA 1
ATOM 908 C C . SER A 1 116 ? -6.733 0.715 -4.649 1.00 84.69 116 SER A C 1
ATOM 910 O O . SER A 1 116 ? -7.617 -0.138 -4.777 1.00 84.69 116 SER A O 1
ATOM 912 N N . ARG A 1 117 ? -5.481 0.395 -4.279 1.00 85.12 117 ARG A N 1
ATOM 913 C CA . ARG A 1 117 ? -5.083 -0.987 -3.972 1.00 85.12 117 ARG A CA 1
ATOM 914 C C . ARG A 1 117 ? -5.686 -1.418 -2.648 1.00 85.12 117 ARG A C 1
ATOM 916 O O . ARG A 1 117 ? -6.262 -2.501 -2.576 1.00 85.12 117 ARG A O 1
ATOM 923 N N . LEU A 1 118 ? -5.610 -0.558 -1.632 1.00 86.62 118 LEU A N 1
ATOM 924 C CA . LEU A 1 118 ? -6.171 -0.839 -0.315 1.00 86.62 118 LEU A CA 1
ATOM 925 C C . LEU A 1 118 ? -7.685 -1.064 -0.381 1.00 86.62 118 LEU A C 1
ATOM 927 O O . LEU A 1 118 ? -8.177 -2.053 0.158 1.00 86.62 118 LEU A O 1
ATOM 931 N N . ARG A 1 119 ? -8.421 -0.218 -1.112 1.00 86.50 119 ARG A N 1
ATOM 932 C CA . ARG A 1 119 ? -9.865 -0.404 -1.344 1.00 86.50 119 ARG A CA 1
ATOM 933 C C . ARG A 1 119 ? -10.162 -1.738 -2.016 1.00 86.50 119 ARG A C 1
ATOM 935 O O . ARG A 1 119 ? -10.984 -2.495 -1.519 1.00 86.50 119 ARG A O 1
ATOM 942 N N . ARG A 1 120 ? -9.445 -2.063 -3.096 1.00 84.50 120 ARG A N 1
ATOM 943 C CA . ARG A 1 120 ? -9.630 -3.336 -3.805 1.00 84.50 120 ARG A CA 1
ATOM 944 C C . ARG A 1 120 ? -9.377 -4.536 -2.896 1.00 84.50 120 ARG A C 1
ATOM 946 O O . ARG A 1 120 ? -10.132 -5.503 -2.950 1.00 84.50 120 ARG A O 1
ATOM 953 N N . CYS A 1 121 ? -8.333 -4.469 -2.075 1.00 85.38 121 CYS A N 1
ATOM 954 C CA . CYS A 1 121 ? -8.027 -5.506 -1.103 1.00 85.38 121 CYS A CA 1
ATOM 955 C C . CYS A 1 121 ? -9.171 -5.678 -0.092 1.00 85.38 121 CYS A C 1
ATOM 957 O O . CYS A 1 121 ? -9.642 -6.794 0.121 1.00 85.38 121 CYS A O 1
ATOM 959 N N . LEU A 1 122 ? -9.677 -4.585 0.484 1.00 86.06 122 LEU A N 1
ATOM 960 C CA . LEU A 1 122 ? -10.796 -4.624 1.430 1.00 86.06 122 LEU A CA 1
ATOM 961 C C . LEU A 1 122 ? -12.083 -5.163 0.782 1.00 86.06 122 LEU A C 1
ATOM 963 O O . LEU A 1 122 ? -12.738 -6.030 1.363 1.00 86.06 122 LEU A O 1
ATOM 967 N N . ASP A 1 123 ? -12.394 -4.742 -0.445 1.00 85.88 123 ASP A N 1
ATOM 968 C CA . ASP A 1 123 ? -13.536 -5.246 -1.220 1.00 85.88 123 ASP A CA 1
ATOM 969 C C . ASP A 1 123 ? -13.403 -6.745 -1.518 1.00 85.88 123 ASP A C 1
ATOM 971 O O . ASP A 1 123 ? -14.383 -7.495 -1.524 1.00 85.88 123 ASP A O 1
ATOM 975 N N . GLN A 1 124 ? -12.186 -7.212 -1.805 1.00 83.56 124 GLN A N 1
ATOM 976 C CA . GLN A 1 124 ? -11.931 -8.628 -2.025 1.00 83.56 124 GLN A CA 1
ATOM 977 C C . GLN A 1 124 ? -12.067 -9.424 -0.726 1.00 83.56 124 GLN A C 1
ATOM 979 O O . GLN A 1 124 ? -12.727 -10.458 -0.729 1.00 83.56 124 GLN A O 1
ATOM 984 N N . ARG A 1 125 ? -11.529 -8.928 0.392 1.00 85.38 125 ARG A N 1
ATOM 985 C CA . ARG A 1 125 ? -11.697 -9.540 1.721 1.00 85.38 125 ARG A CA 1
ATOM 986 C C . ARG A 1 125 ? -13.164 -9.679 2.100 1.00 85.38 125 ARG A C 1
ATOM 988 O O . ARG A 1 125 ? -13.567 -10.729 2.589 1.00 85.38 125 ARG A O 1
ATOM 995 N N . GLN A 1 126 ? -13.975 -8.658 1.830 1.00 83.62 126 GLN A N 1
ATOM 996 C CA . GLN A 1 126 ? -15.410 -8.705 2.101 1.00 83.62 126 GLN A CA 1
ATOM 997 C C . GLN A 1 126 ? -16.132 -9.768 1.257 1.00 83.62 126 GLN A C 1
ATOM 999 O O . GLN A 1 126 ? -17.075 -10.393 1.739 1.00 83.62 126 GLN A O 1
ATOM 1004 N N . ARG A 1 127 ? -15.695 -9.992 0.011 1.00 82.81 127 ARG A N 1
ATOM 1005 C CA . ARG A 1 127 ? -16.276 -11.008 -0.884 1.00 82.81 127 ARG A CA 1
ATOM 1006 C C . ARG A 1 127 ? -15.796 -12.428 -0.583 1.00 82.81 127 ARG A C 1
ATOM 1008 O O . ARG A 1 127 ? -16.605 -13.351 -0.585 1.00 82.81 127 ARG A O 1
ATOM 1015 N N . ASP A 1 128 ? -14.500 -12.597 -0.340 1.00 81.00 128 ASP A N 1
ATOM 1016 C CA . ASP A 1 128 ? -13.840 -13.905 -0.281 1.00 81.00 128 ASP A CA 1
ATOM 1017 C C . ASP A 1 128 ? -13.714 -14.440 1.161 1.00 81.00 128 ASP A C 1
ATOM 1019 O O . ASP A 1 128 ? -13.530 -15.645 1.368 1.00 81.00 128 ASP A O 1
ATOM 1023 N N . GLY A 1 129 ? -13.829 -13.572 2.173 1.00 75.19 129 GLY A N 1
ATOM 1024 C CA . GLY A 1 129 ? -13.698 -13.927 3.587 1.00 75.19 129 GLY A CA 1
ATOM 1025 C C . GLY A 1 129 ? -12.372 -14.636 3.881 1.00 75.19 129 GLY A C 1
ATOM 1026 O O . GLY A 1 129 ? -11.309 -14.186 3.466 1.00 75.19 129 GLY A O 1
ATOM 1027 N N . ALA A 1 130 ? -12.437 -15.796 4.543 1.00 66.69 130 ALA A N 1
ATOM 1028 C CA . ALA A 1 130 ? -11.268 -16.624 4.866 1.00 66.69 130 ALA A CA 1
ATOM 1029 C C . ALA A 1 130 ? -10.544 -17.224 3.639 1.00 66.69 130 ALA A C 1
ATOM 1031 O O . ALA A 1 130 ? -9.501 -17.852 3.794 1.00 66.69 130 ALA A O 1
ATOM 1032 N N . ARG A 1 131 ? -11.097 -17.080 2.425 1.00 66.38 131 ARG A N 1
ATOM 1033 C CA . ARG A 1 131 ? -10.465 -17.513 1.163 1.00 66.38 131 ARG A CA 1
ATOM 1034 C C . ARG A 1 131 ? -9.737 -16.385 0.442 1.00 66.38 131 ARG A C 1
ATOM 1036 O O . ARG A 1 131 ? -9.316 -16.572 -0.698 1.00 66.38 131 ARG A O 1
ATOM 1043 N N . HIS A 1 132 ? -9.647 -15.217 1.067 1.00 71.94 132 HIS A N 1
ATOM 1044 C CA . HIS A 1 132 ? -8.904 -14.098 0.533 1.00 71.94 132 HIS A CA 1
ATOM 1045 C C . HIS A 1 132 ? -7.454 -14.511 0.240 1.00 71.94 132 HIS A C 1
ATOM 1047 O O . HIS A 1 132 ? -6.704 -14.887 1.138 1.00 71.94 132 HIS A O 1
ATOM 1053 N N . ASP A 1 133 ? -7.088 -14.451 -1.037 1.00 66.50 133 ASP A N 1
ATOM 1054 C CA . ASP A 1 133 ? -5.776 -14.847 -1.533 1.00 66.50 133 ASP A CA 1
ATOM 1055 C C . ASP A 1 133 ? -4.928 -13.604 -1.804 1.00 66.50 133 ASP A C 1
ATOM 1057 O O . ASP A 1 133 ? -5.285 -12.721 -2.592 1.00 66.50 133 ASP A O 1
ATOM 1061 N N . ILE A 1 134 ? -3.781 -13.577 -1.138 1.00 62.44 134 ILE A N 1
ATOM 1062 C CA . ILE A 1 134 ? -2.783 -12.514 -1.154 1.00 62.44 134 ILE A CA 1
ATOM 1063 C C . ILE A 1 134 ? -2.253 -12.253 -2.568 1.00 62.44 134 ILE A C 1
ATOM 1065 O O . ILE A 1 134 ? -2.071 -11.093 -2.950 1.00 62.44 134 ILE A O 1
ATOM 1069 N N . SER A 1 135 ? -2.082 -13.300 -3.380 1.00 62.22 135 SER A N 1
ATOM 1070 C CA . SER A 1 135 ? -1.572 -13.184 -4.754 1.00 62.22 135 SER A CA 1
ATOM 1071 C C . SER A 1 135 ? -2.483 -12.342 -5.658 1.00 62.22 135 SER A C 1
ATOM 1073 O O . SER A 1 135 ? -2.034 -11.744 -6.637 1.00 62.22 135 SER A O 1
ATOM 1075 N N . ARG A 1 136 ? -3.768 -12.230 -5.300 1.00 65.56 136 ARG A N 1
ATOM 1076 C CA . ARG A 1 136 ? -4.783 -11.474 -6.047 1.00 65.56 136 ARG A CA 1
ATOM 1077 C C . ARG A 1 136 ? -4.868 -10.004 -5.642 1.00 65.56 136 ARG A C 1
ATOM 1079 O O . ARG A 1 136 ? -5.402 -9.200 -6.401 1.00 65.56 136 ARG A O 1
ATOM 1086 N N . CYS A 1 137 ? -4.314 -9.643 -4.485 1.00 64.62 137 CYS A N 1
ATOM 1087 C CA . CYS A 1 137 ? -4.260 -8.256 -4.018 1.00 64.62 137 CYS A CA 1
ATOM 1088 C C . CYS A 1 137 ? -3.101 -7.469 -4.622 1.00 64.62 137 CYS A C 1
ATOM 1090 O O . CYS A 1 137 ? -3.234 -6.273 -4.876 1.00 64.62 137 CYS A O 1
ATOM 1092 N N . ALA A 1 138 ? -1.982 -8.150 -4.861 1.00 56.53 138 ALA A N 1
ATOM 1093 C CA . ALA A 1 138 ? -0.774 -7.563 -5.424 1.00 56.53 138 ALA A CA 1
ATOM 1094 C C . ALA A 1 138 ? -0.875 -7.331 -6.949 1.00 56.53 138 ALA A C 1
ATOM 1096 O O . ALA A 1 138 ? -0.194 -6.463 -7.490 1.00 56.53 138 ALA A O 1
ATOM 1097 N N . GLY A 1 139 ? -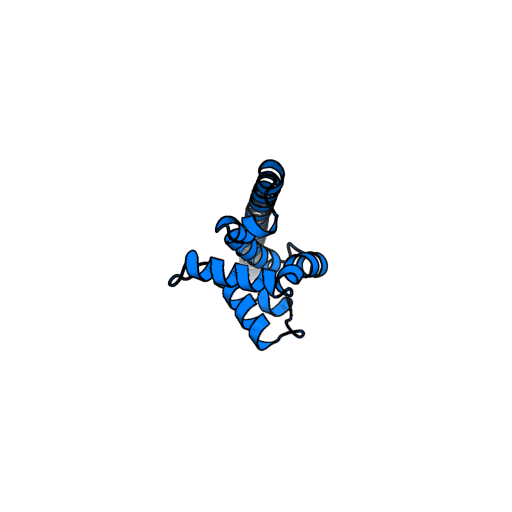1.736 -8.079 -7.651 1.00 51.25 139 GLY A N 1
ATOM 1098 C CA . GLY A 1 139 ? -1.834 -8.063 -9.113 1.00 51.25 139 GLY A CA 1
ATOM 1099 C 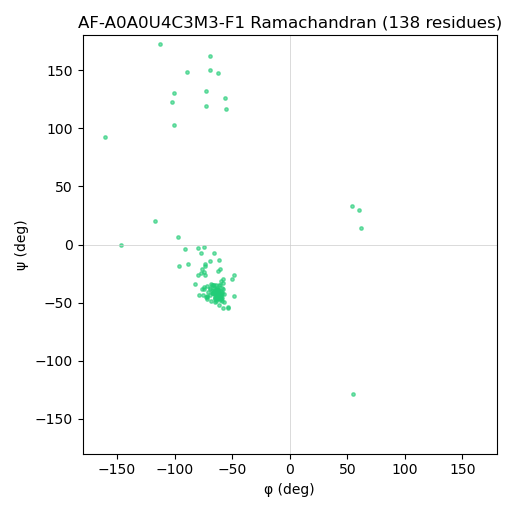C . GLY A 1 139 ? -2.985 -7.226 -9.681 1.00 51.25 139 GLY A C 1
ATOM 1100 O O . GLY A 1 139 ? -4.122 -7.694 -9.745 1.00 51.25 139 GLY A O 1
ATOM 1101 N N . ALA A 1 140 ? -2.675 -6.026 -10.183 1.00 41.38 140 ALA A N 1
ATOM 1102 C CA . ALA A 1 140 ? -3.194 -5.527 -11.467 1.00 41.38 140 ALA A CA 1
ATOM 1103 C C . ALA A 1 140 ? -2.187 -4.581 -12.122 1.00 41.38 140 ALA A C 1
ATOM 1105 O O . ALA A 1 140 ? -1.711 -3.667 -11.409 1.00 41.38 140 ALA A O 1
#

Mean predicted aligned error: 10.12 Å

Solvent-accessible surface area (backbone atoms only — not comparable to full-atom values): 7888 Å² total; per-residue (Å²): 139,56,72,67,60,54,52,52,52,52,51,51,51,52,51,52,52,51,51,49,52,52,52,51,51,53,50,51,51,51,52,50,54,50,54,52,42,56,50,53,51,51,53,52,53,50,49,41,66,72,66,70,50,58,74,75,65,53,50,53,35,71,68,42,54,48,48,55,33,43,47,44,58,36,43,51,68,67,70,46,52,73,67,63,43,48,63,63,57,48,52,57,72,40,65,76,52,35,52,44,43,53,53,31,44,53,72,76,51,80,82,64,80,73,54,54,58,46,51,50,40,52,56,42,38,72,73,45,49,97,66,53,55,68,77,63,55,36,61,130

pLDDT: mean 76.07, std 8.82, range [41.38, 86.88]

Organism: NCBI:txid2041

Foldseek 3Di:
DDPVVVVVVVVVVVVVVVVVVVVVVLVVVLVVLVVVLVVLVVVLVVVCVVVVDDPLVCLLPVSVLVSVLSLLQNVLSVNAPPVRCCVVVVLCLDPSSVVSNVVSCCVVDVDDCPSVLVVVQSVQCVVQPVNRDSVVSSDD

Sequence (140 aa):
MDTATLLLLGLLLVASVGLKQLVDIKRASRASASGVYVRRYWQIADDIHRAGSDPLEIRADPRYLQLLEDELAVAAIDLLDEQQWATWHGVLDEEPARTRVLDALQVCDPRTVAFSRLRRCLDQRQRDGARHDISRCAGA

Radius of gyration: 20.89 Å; Cα contacts (8 Å, |Δi|>4): 79; chains: 1; bounding box: 48×28×69 Å

Secondary structure (DSSP, 8-state):
--HHHHHHHHHHHHHHHHHHHHHHHHHHHHHHHHHHHHHHHHHHHHHHHHHT--HHHHTTSHHHHHHHHHHHHHHTTT-S-HHHHHHHHGGGGSHHHHHHHHHHHHHH-SSSSTTHHHHHHHHHHHHHGGG--THHHH--